Protein AF-A0A3P6AVU7-F1 (afdb_monomer)

Radius of gyration: 10.45 Å; Cα contacts (8 Å, |Δi|>4): 69; chains: 1; bounding box: 25×13×26 Å

Mean predicted aligned error: 5.02 Å

Organism: Brassica oleracea (NCBI:txid3712)

Structure (mmCIF, N/CA/C/O backbone):
data_AF-A0A3P6AVU7-F1
#
_entry.id   AF-A0A3P6AVU7-F1
#
loop_
_atom_site.group_PDB
_atom_site.id
_atom_site.type_symbol
_atom_site.label_atom_id
_atom_site.label_alt_id
_atom_site.label_comp_id
_atom_site.label_asym_id
_atom_site.label_entity_id
_atom_site.label_seq_id
_atom_site.pdbx_PDB_ins_code
_atom_site.Cartn_x
_atom_site.Cartn_y
_atom_site.Cartn_z
_atom_site.occupancy
_atom_s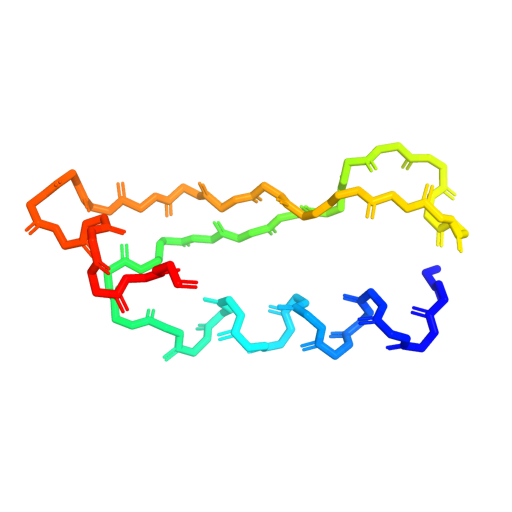ite.B_iso_or_equiv
_atom_site.auth_seq_id
_atom_site.auth_comp_id
_atom_site.auth_asym_id
_atom_site.auth_atom_id
_atom_site.pdbx_PDB_model_num
ATOM 1 N N . GLY A 1 1 ? 10.175 -1.133 -11.536 1.00 63.78 1 GLY A N 1
ATOM 2 C CA . GLY A 1 1 ? 10.101 -0.407 -10.260 1.00 63.78 1 GLY A CA 1
ATOM 3 C C . GLY A 1 1 ? 11.512 -0.191 -9.776 1.00 63.78 1 GLY A C 1
ATOM 4 O O . GLY A 1 1 ? 12.234 -1.174 -9.726 1.00 63.78 1 GLY A O 1
ATOM 5 N N . ALA A 1 2 ? 11.927 1.038 -9.475 1.00 80.44 2 ALA A N 1
ATOM 6 C CA . ALA A 1 2 ? 13.160 1.259 -8.717 1.00 80.44 2 ALA A CA 1
ATOM 7 C C . ALA A 1 2 ? 13.074 0.529 -7.360 1.00 80.44 2 ALA A C 1
ATOM 9 O O . ALA A 1 2 ? 11.973 0.386 -6.826 1.00 80.44 2 ALA A O 1
ATOM 10 N N . GLU A 1 3 ? 14.205 0.081 -6.806 1.00 85.06 3 GLU A N 1
ATOM 11 C CA . GLU A 1 3 ? 14.256 -0.684 -5.542 1.00 85.06 3 GLU A CA 1
ATOM 12 C C . GLU A 1 3 ? 13.476 0.011 -4.414 1.00 85.06 3 GLU A C 1
ATOM 14 O O . GLU A 1 3 ? 12.674 -0.610 -3.721 1.00 85.06 3 GLU A O 1
ATOM 19 N N . SER A 1 4 ? 13.611 1.335 -4.311 1.00 82.44 4 SER A N 1
ATOM 20 C CA . SER A 1 4 ? 12.887 2.160 -3.339 1.00 82.44 4 SER A CA 1
ATOM 21 C C . SER A 1 4 ? 11.362 2.077 -3.468 1.00 82.44 4 SER A C 1
ATOM 23 O O . SER A 1 4 ? 10.658 2.099 -2.464 1.00 82.44 4 SER A O 1
ATOM 25 N N . LEU A 1 5 ? 10.828 1.936 -4.683 1.00 81.75 5 LEU A N 1
ATOM 26 C CA . LEU A 1 5 ? 9.385 1.810 -4.902 1.00 81.75 5 LEU A CA 1
ATOM 27 C C . LEU A 1 5 ? 8.888 0.418 -4.524 1.00 81.75 5 LEU A C 1
ATOM 29 O O . LEU A 1 5 ? 7.818 0.293 -3.939 1.00 81.75 5 LEU A O 1
ATOM 33 N N . ILE A 1 6 ? 9.672 -0.623 -4.810 1.00 86.81 6 ILE A N 1
ATOM 34 C CA . ILE A 1 6 ? 9.340 -1.996 -4.411 1.00 86.81 6 ILE A CA 1
ATOM 35 C C . ILE A 1 6 ? 9.301 -2.105 -2.883 1.00 86.81 6 ILE A C 1
ATOM 37 O O . ILE A 1 6 ? 8.382 -2.716 -2.339 1.00 86.81 6 ILE A O 1
ATOM 41 N N . GLN A 1 7 ? 10.261 -1.481 -2.198 1.00 88.50 7 GLN A N 1
ATOM 42 C CA . GLN A 1 7 ? 10.279 -1.367 -0.738 1.00 88.50 7 GLN A CA 1
ATOM 43 C C . GLN A 1 7 ? 9.018 -0.658 -0.223 1.00 88.50 7 GLN A C 1
ATOM 45 O O . GLN A 1 7 ? 8.319 -1.207 0.626 1.00 88.50 7 GLN A O 1
ATOM 50 N N . LEU A 1 8 ? 8.666 0.501 -0.796 1.00 87.62 8 LEU A N 1
ATOM 51 C CA . LEU A 1 8 ? 7.473 1.260 -0.402 1.00 87.62 8 LEU A CA 1
ATOM 52 C C . LEU A 1 8 ? 6.179 0.448 -0.581 1.00 87.62 8 LEU A C 1
ATOM 54 O O . LEU A 1 8 ? 5.318 0.438 0.291 1.00 87.62 8 LEU A O 1
ATOM 58 N N . TYR A 1 9 ? 6.059 -0.294 -1.683 1.00 88.69 9 TYR A N 1
ATOM 59 C CA . TYR A 1 9 ? 4.920 -1.180 -1.922 1.00 88.69 9 TYR A CA 1
ATOM 60 C C . TYR A 1 9 ? 4.824 -2.316 -0.899 1.00 88.69 9 TYR A C 1
ATOM 62 O O . TYR A 1 9 ? 3.731 -2.611 -0.420 1.00 88.69 9 TYR A O 1
ATOM 70 N N . LYS A 1 10 ? 5.953 -2.929 -0.524 1.00 90.44 10 LYS A N 1
ATOM 71 C CA . LYS A 1 10 ? 5.977 -3.959 0.525 1.00 90.44 10 LYS A CA 1
ATOM 72 C C . LYS A 1 10 ? 5.573 -3.393 1.885 1.00 90.44 10 LYS A C 1
ATOM 74 O O . LYS A 1 10 ? 4.870 -4.078 2.618 1.00 90.44 10 LYS A O 1
ATOM 79 N N . ILE A 1 11 ? 5.989 -2.169 2.211 1.00 91.06 11 ILE A N 1
ATOM 80 C CA . ILE A 1 11 ? 5.581 -1.489 3.448 1.00 91.06 11 ILE A CA 1
ATOM 81 C C . ILE A 1 11 ? 4.066 -1.276 3.444 1.00 91.06 11 ILE A C 1
ATOM 83 O O . ILE A 1 11 ? 3.395 -1.716 4.371 1.00 91.06 11 ILE A O 1
ATOM 87 N N . LEU A 1 12 ? 3.520 -0.706 2.364 1.00 89.56 12 LEU A N 1
ATOM 88 C CA . LEU A 1 12 ? 2.081 -0.465 2.238 1.00 89.56 12 LEU A CA 1
ATOM 89 C C . LEU A 1 12 ? 1.265 -1.758 2.336 1.00 89.56 12 LEU A C 1
ATOM 91 O O . LEU A 1 12 ? 0.253 -1.776 3.018 1.00 89.56 12 LEU A O 1
ATOM 95 N N . LEU A 1 13 ? 1.708 -2.864 1.731 1.00 88.94 13 LEU A N 1
ATOM 96 C CA . LEU A 1 13 ? 1.004 -4.148 1.854 1.00 88.94 13 LEU A CA 1
ATOM 97 C C . LEU A 1 13 ? 0.930 -4.701 3.285 1.00 88.94 13 LEU A C 1
ATOM 99 O O . LEU A 1 13 ? 0.073 -5.537 3.552 1.00 88.94 13 LEU A O 1
ATOM 103 N N . ASN A 1 14 ? 1.831 -4.287 4.178 1.00 90.56 14 ASN A N 1
ATOM 104 C CA . ASN A 1 14 ? 1.841 -4.729 5.573 1.00 90.56 14 ASN A CA 1
ATOM 105 C C . ASN A 1 14 ? 1.256 -3.682 6.533 1.00 90.56 14 ASN A C 1
ATOM 107 O O . ASN A 1 14 ? 1.146 -3.959 7.727 1.00 90.56 14 ASN A O 1
ATOM 111 N N . ALA A 1 15 ? 0.897 -2.491 6.044 1.00 90.06 15 ALA A N 1
ATOM 112 C CA . ALA A 1 15 ? 0.341 -1.441 6.882 1.00 90.06 15 ALA A CA 1
ATOM 113 C C . ALA A 1 15 ? -1.117 -1.769 7.278 1.00 90.06 15 ALA A C 1
ATOM 115 O O . ALA A 1 15 ? -1.900 -2.236 6.441 1.00 90.06 15 ALA A O 1
ATOM 116 N N . PRO A 1 16 ? -1.510 -1.545 8.546 1.00 87.12 16 PRO A N 1
ATOM 117 C CA . PRO A 1 16 ? -2.864 -1.822 9.015 1.00 87.12 16 PRO A CA 1
ATOM 118 C C . PRO A 1 16 ? -3.917 -1.058 8.210 1.00 87.12 16 PRO A C 1
ATOM 120 O O . PRO A 1 16 ? -3.768 0.123 7.924 1.00 87.12 16 PRO A O 1
ATOM 123 N N . GLY A 1 17 ? -5.004 -1.737 7.845 1.00 88.81 17 GLY A N 1
ATOM 124 C CA . GLY A 1 17 ? -6.094 -1.111 7.094 1.00 88.81 17 GLY A CA 1
ATOM 125 C C . GLY A 1 17 ? -5.828 -0.937 5.596 1.00 88.81 17 GLY A C 1
ATOM 126 O O . GLY A 1 17 ? -6.734 -0.499 4.897 1.00 88.81 17 GLY A O 1
ATOM 127 N N . VAL A 1 18 ? -4.658 -1.319 5.065 1.00 92.19 18 VAL A N 1
ATOM 128 C CA . VAL A 1 18 ? -4.426 -1.355 3.611 1.00 92.19 18 VAL A CA 1
ATOM 129 C C . VAL A 1 18 ? -5.079 -2.594 2.996 1.00 92.19 18 VAL A C 1
ATOM 131 O O . VAL A 1 18 ? -4.722 -3.728 3.306 1.00 92.19 18 VAL A O 1
ATOM 134 N N . TYR A 1 19 ? -6.005 -2.383 2.061 1.00 90.31 19 TYR A N 1
ATOM 135 C CA . TYR A 1 19 ? -6.620 -3.451 1.264 1.00 90.31 19 TYR A CA 1
ATOM 136 C C . TYR A 1 19 ? -5.768 -3.851 0.056 1.00 90.31 19 TYR A C 1
ATOM 138 O O . TYR A 1 19 ? -5.853 -4.973 -0.440 1.00 90.31 19 TYR A O 1
ATOM 146 N N . GLY A 1 20 ? -4.947 -2.928 -0.439 1.00 89.94 20 GLY A N 1
ATOM 147 C CA . GLY A 1 20 ? -4.025 -3.175 -1.537 1.00 89.94 20 GLY A CA 1
ATOM 148 C C . GLY A 1 20 ? -3.331 -1.901 -1.990 1.00 89.94 20 GLY A C 1
ATOM 149 O O . GLY A 1 20 ? -3.824 -0.797 -1.770 1.00 89.94 20 GLY A O 1
ATOM 150 N N . ALA A 1 21 ? -2.185 -2.051 -2.648 1.00 90.88 21 ALA A N 1
ATOM 151 C CA . ALA A 1 21 ? -1.408 -0.935 -3.170 1.00 90.88 21 ALA A CA 1
ATOM 152 C C . ALA A 1 21 ? -0.969 -1.183 -4.615 1.00 90.88 21 ALA A C 1
ATOM 154 O O . ALA A 1 21 ? -0.957 -2.312 -5.101 1.00 90.88 21 ALA A O 1
ATOM 155 N N . ARG A 1 22 ? -0.602 -0.118 -5.326 1.00 88.31 22 ARG A N 1
ATOM 156 C CA . ARG A 1 22 ? 0.022 -0.207 -6.650 1.00 88.31 22 ARG A CA 1
ATOM 157 C C . ARG A 1 22 ? 0.964 0.958 -6.908 1.00 88.31 22 ARG A C 1
ATOM 159 O O . ARG A 1 22 ? 0.838 2.029 -6.316 1.00 88.31 22 ARG A O 1
ATOM 166 N N . PHE A 1 23 ? 1.871 0.766 -7.859 1.00 85.62 23 PHE A N 1
ATOM 167 C CA . PHE A 1 23 ? 2.700 1.851 -8.374 1.00 85.62 23 PHE A CA 1
ATOM 168 C C . PHE A 1 23 ? 1.865 2.830 -9.201 1.00 85.62 23 PHE A C 1
ATOM 170 O O . PHE A 1 23 ? 1.034 2.428 -10.020 1.00 85.62 23 PHE A O 1
ATOM 177 N N . SER A 1 24 ? 2.125 4.119 -9.016 1.00 78.12 24 SER A N 1
ATOM 178 C CA . SER A 1 24 ? 1.607 5.199 -9.846 1.00 78.12 24 SER A CA 1
ATOM 179 C C . SER A 1 24 ? 2.732 5.761 -10.721 1.00 78.12 24 SER A C 1
ATOM 181 O O . SER A 1 24 ? 3.773 6.191 -10.219 1.00 78.12 24 SER A O 1
ATOM 183 N N . GLY A 1 25 ? 2.532 5.731 -12.043 1.00 74.81 25 GLY A N 1
ATOM 184 C CA . GLY A 1 25 ? 3.493 6.197 -13.051 1.00 74.81 25 GLY A CA 1
ATOM 185 C C . GLY A 1 25 ? 4.399 5.103 -13.636 1.00 74.81 25 GLY A C 1
ATOM 186 O O . GLY A 1 25 ? 4.191 3.912 -13.419 1.00 74.81 25 GLY A O 1
ATOM 187 N N . ALA A 1 26 ? 5.427 5.515 -14.388 1.00 74.38 26 ALA A N 1
ATOM 188 C CA . ALA A 1 26 ? 6.315 4.623 -15.153 1.00 74.38 26 ALA A CA 1
ATOM 189 C C . ALA A 1 26 ? 7.296 3.784 -14.297 1.00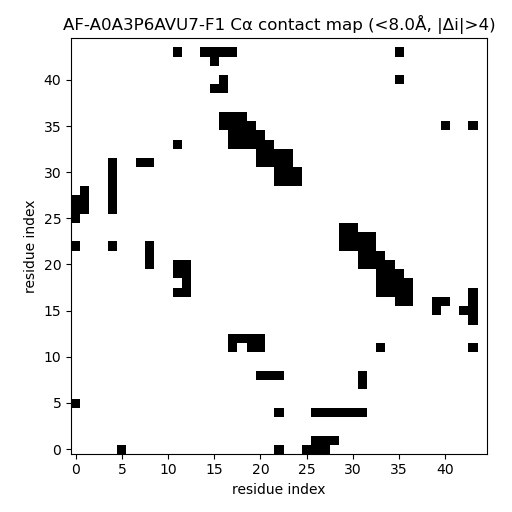 74.38 26 ALA A C 1
ATOM 191 O O . ALA A 1 26 ? 8.050 2.971 -14.825 1.00 74.38 26 ALA A O 1
ATOM 192 N N . GLY A 1 27 ? 7.302 3.962 -12.969 1.00 62.78 27 GLY A N 1
ATOM 193 C CA . GLY A 1 27 ? 7.985 3.058 -12.038 1.00 62.78 27 GLY A CA 1
ATOM 194 C C . GLY A 1 27 ? 9.480 3.301 -11.792 1.00 62.78 27 GLY A C 1
ATOM 195 O O . GLY A 1 27 ? 10.114 2.427 -11.207 1.00 62.78 27 GLY A O 1
ATOM 196 N N . PHE A 1 28 ? 10.060 4.439 -12.193 1.00 57.22 28 PHE A N 1
ATOM 197 C CA . PHE A 1 28 ? 11.479 4.764 -11.924 1.00 57.22 28 PHE A CA 1
ATOM 198 C C .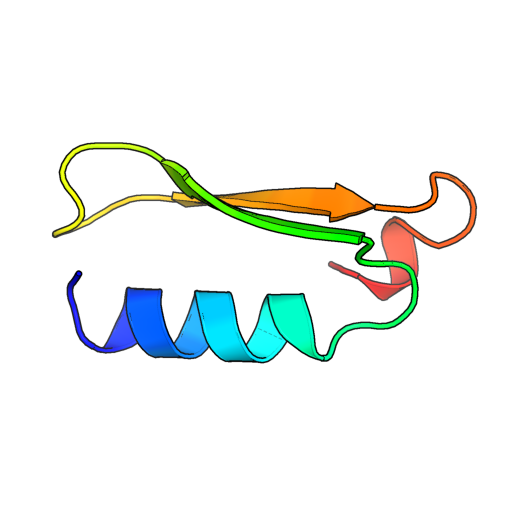 PHE A 1 28 ? 11.669 5.875 -10.869 1.00 57.22 28 PHE A C 1
ATOM 200 O O . PHE A 1 28 ? 12.587 5.811 -1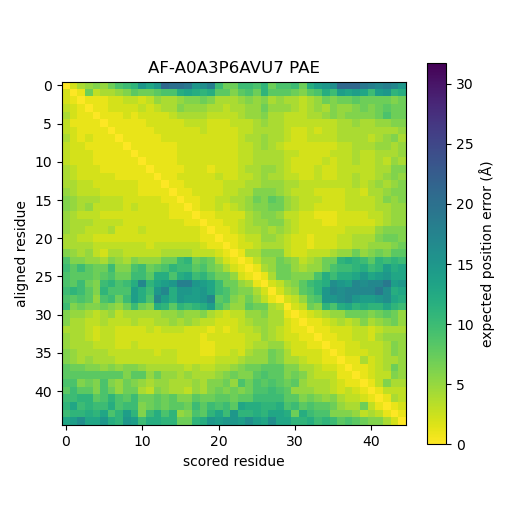0.058 1.00 57.22 28 PHE A O 1
ATOM 207 N N . ARG A 1 29 ? 10.757 6.856 -10.828 1.00 61.44 29 ARG A N 1
ATOM 208 C CA . ARG A 1 29 ? 10.583 7.879 -9.778 1.00 61.44 29 ARG A CA 1
ATOM 209 C C . ARG A 1 29 ? 9.094 8.211 -9.714 1.00 61.44 29 ARG A C 1
ATOM 211 O O . ARG A 1 29 ? 8.601 8.923 -10.582 1.00 61.44 29 ARG A O 1
ATOM 218 N N . GLY A 1 30 ? 8.365 7.615 -8.779 1.00 76.12 30 GLY A N 1
ATOM 219 C CA . GLY A 1 30 ? 6.904 7.688 -8.763 1.00 76.12 30 GLY A CA 1
ATOM 220 C C . GLY A 1 30 ? 6.329 7.583 -7.362 1.00 76.12 30 GLY A C 1
ATOM 221 O O . GLY A 1 30 ? 7.064 7.453 -6.388 1.00 76.12 30 GLY A O 1
ATOM 222 N N . CYS A 1 31 ? 5.007 7.628 -7.277 1.00 79.88 31 CYS A N 1
ATOM 223 C CA . CYS A 1 31 ? 4.280 7.456 -6.025 1.00 79.88 31 CYS A CA 1
ATOM 224 C C . CYS A 1 31 ? 3.736 6.024 -5.941 1.00 79.88 31 CYS A C 1
ATOM 226 O O . CYS A 1 31 ? 3.526 5.376 -6.969 1.00 79.88 31 CYS A O 1
ATOM 228 N N . CYS A 1 32 ? 3.464 5.530 -4.736 1.00 85.19 32 CYS A N 1
ATOM 229 C CA . CYS A 1 32 ? 2.571 4.386 -4.553 1.00 85.19 32 CYS A CA 1
ATOM 230 C C . CYS A 1 32 ? 1.206 4.904 -4.109 1.00 85.19 32 CYS A C 1
ATOM 232 O O . CYS A 1 32 ? 1.126 5.893 -3.386 1.00 85.19 32 CYS A O 1
ATOM 234 N N . VAL A 1 33 ? 0.142 4.254 -4.568 1.00 88.00 33 VAL A N 1
ATOM 235 C CA . VAL A 1 33 ? -1.227 4.548 -4.138 1.00 88.00 33 VAL A CA 1
ATOM 236 C C . VAL A 1 33 ? -1.770 3.290 -3.486 1.00 88.00 33 VAL A C 1
ATOM 238 O O . VAL A 1 33 ? -1.692 2.215 -4.086 1.00 88.00 33 VAL A O 1
ATOM 241 N N . ALA A 1 34 ? -2.289 3.432 -2.271 1.00 91.00 34 ALA A N 1
ATOM 242 C CA . ALA A 1 34 ? -2.922 2.364 -1.516 1.00 91.00 34 ALA A CA 1
ATOM 243 C C . ALA A 1 34 ? -4.403 2.672 -1.311 1.00 91.00 34 ALA A C 1
ATOM 245 O O . ALA A 1 34 ? -4.787 3.827 -1.135 1.00 91.00 34 ALA A O 1
ATOM 246 N N . PHE A 1 35 ? -5.224 1.630 -1.356 1.00 89.94 35 PHE A N 1
ATOM 247 C CA . PHE A 1 35 ? -6.603 1.699 -0.912 1.00 89.94 35 PHE A CA 1
ATOM 248 C C . PHE A 1 35 ? -6.637 1.286 0.556 1.00 89.94 35 PHE A C 1
ATOM 250 O O . PHE A 1 35 ? -6.223 0.174 0.889 1.00 89.94 35 PHE A O 1
ATOM 257 N N . VAL A 1 36 ? -7.078 2.201 1.414 1.00 91.19 36 VAL A N 1
ATOM 258 C CA . VAL A 1 36 ? -7.065 2.057 2.871 1.00 91.19 36 VAL A CA 1
ATOM 259 C C . VAL A 1 36 ? -8.462 2.205 3.445 1.00 91.19 36 VAL A C 1
ATOM 261 O O . VAL A 1 36 ? -9.283 2.952 2.912 1.00 91.19 36 VAL A O 1
ATOM 264 N N . ASP A 1 37 ? -8.706 1.503 4.544 1.00 90.94 37 ASP A N 1
ATOM 265 C CA . ASP A 1 37 ? -9.808 1.786 5.452 1.00 90.94 37 AS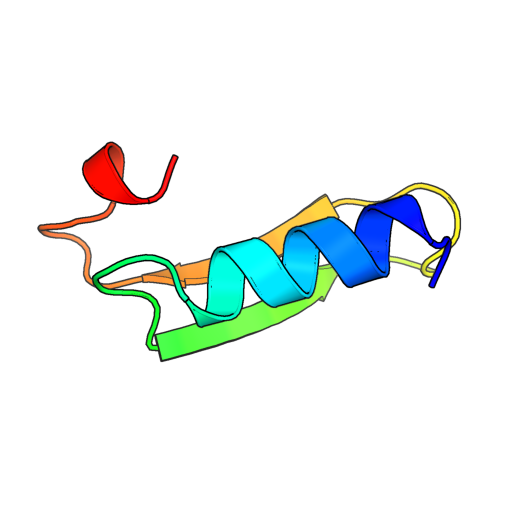P A CA 1
ATOM 266 C C . ASP A 1 37 ? -9.720 3.250 5.913 1.00 90.94 37 ASP A C 1
ATOM 268 O O . ASP A 1 37 ? -8.688 3.692 6.425 1.00 90.94 37 ASP A O 1
ATOM 272 N N . ALA A 1 38 ? -10.793 4.012 5.698 1.00 87.50 38 ALA A N 1
ATOM 273 C CA . ALA A 1 38 ? -10.818 5.446 5.963 1.00 87.50 38 ALA A CA 1
ATOM 274 C C . ALA A 1 38 ? -10.608 5.761 7.450 1.00 87.50 38 ALA A C 1
ATOM 276 O O . ALA A 1 38 ? -9.994 6.777 7.772 1.00 87.50 38 ALA A O 1
ATOM 277 N N . GLU A 1 39 ? -11.051 4.875 8.347 1.00 88.75 39 GLU A N 1
ATOM 278 C CA . GLU A 1 39 ? -10.878 5.044 9.795 1.00 88.75 39 GLU A CA 1
ATOM 279 C C . GLU A 1 39 ? -9.428 4.808 10.251 1.00 88.75 39 GLU A C 1
ATOM 281 O O . GLU A 1 39 ? -9.064 5.194 11.357 1.00 88.75 39 GLU A O 1
ATOM 286 N N . LYS A 1 40 ? -8.588 4.207 9.397 1.00 83.88 40 LYS A N 1
ATOM 287 C CA . LYS A 1 40 ? -7.183 3.863 9.689 1.00 83.88 40 LYS A CA 1
ATOM 288 C C . LYS A 1 40 ? -6.186 4.597 8.795 1.00 83.88 40 LYS A C 1
ATOM 290 O O . LYS A 1 40 ? -5.000 4.282 8.798 1.00 83.88 40 LYS A O 1
ATOM 295 N N . ALA A 1 41 ? -6.651 5.576 8.019 1.00 80.69 41 ALA A N 1
ATOM 296 C CA . ALA A 1 41 ? -5.823 6.270 7.038 1.00 80.69 41 ALA A CA 1
ATOM 297 C C . ALA A 1 41 ? -4.64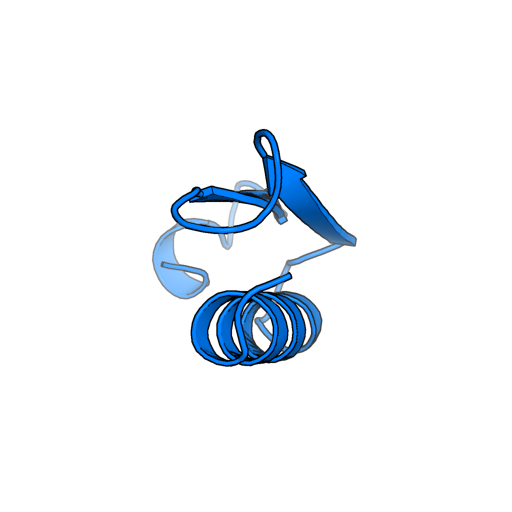2 7.035 7.675 1.00 80.69 41 ALA A C 1
ATOM 299 O O . ALA A 1 41 ? -3.555 7.052 7.099 1.00 80.69 41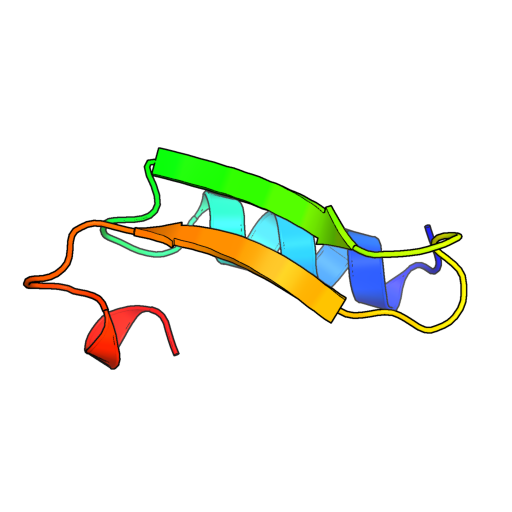 ALA A O 1
ATOM 300 N N . GLU A 1 42 ? -4.819 7.617 8.868 1.00 78.38 42 GLU A N 1
ATOM 301 C CA . GLU A 1 42 ? -3.730 8.301 9.590 1.00 78.38 42 GLU A CA 1
ATOM 302 C C . GLU A 1 42 ? -2.648 7.334 10.091 1.00 78.38 42 GLU A C 1
ATOM 304 O O . GLU A 1 42 ? -1.474 7.685 10.090 1.00 78.38 42 GLU A O 1
ATOM 309 N N . GLU A 1 43 ? -3.010 6.101 10.456 1.00 76.00 43 GLU A N 1
ATOM 310 C CA . GLU A 1 43 ? -2.054 5.070 10.894 1.00 76.00 43 GLU A CA 1
ATOM 311 C C . GLU A 1 43 ? -1.264 4.459 9.725 1.00 76.00 43 GLU A C 1
ATOM 313 O O . GLU A 1 43 ? -0.231 3.820 9.928 1.00 76.00 43 GLU A O 1
ATOM 318 N N . ALA A 1 44 ? -1.759 4.643 8.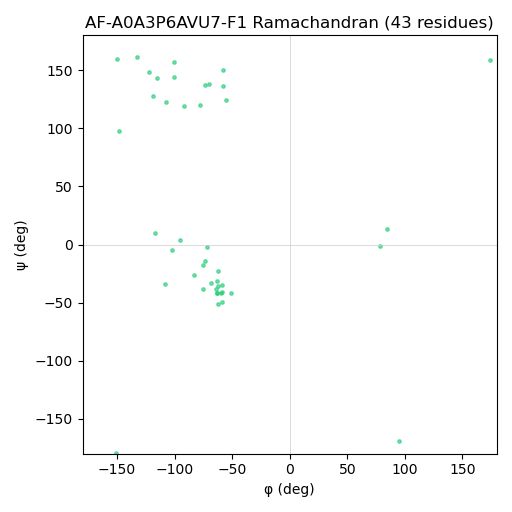498 1.00 62.06 44 ALA A N 1
ATOM 319 C CA . ALA A 1 44 ? -1.162 4.135 7.268 1.00 62.06 44 ALA A CA 1
ATOM 320 C C . ALA A 1 44 ? -0.251 5.155 6.548 1.00 62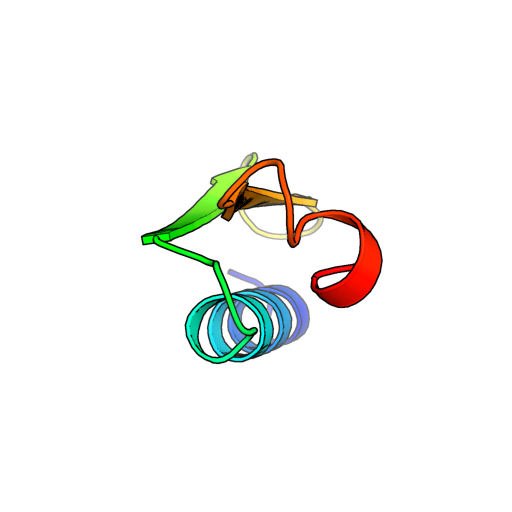.06 44 ALA A C 1
ATOM 322 O O . ALA A 1 44 ? 0.225 4.852 5.448 1.00 62.06 44 ALA A O 1
ATOM 323 N N . THR A 1 45 ? -0.036 6.345 7.128 1.00 58.97 45 THR A N 1
ATOM 324 C CA . THR A 1 45 ? 0.812 7.424 6.578 1.00 58.97 45 THR A CA 1
ATOM 325 C C . THR A 1 45 ? 2.234 7.360 7.127 1.00 58.97 45 THR A C 1
ATOM 327 O O . THR A 1 45 ? 3.177 7.479 6.310 1.00 58.97 45 THR A O 1
#

Nearest PDB structures (foldseek):
  6htq-assembly1_h  TM=5.387E-01  e=1.543E+00  Bacillus subtilis subsp. subtilis str. 168
  7eg7-assembly1_T  TM=3.051E-01  e=2.512E+00  Homo sapiens
  5tcu-assembly1_SG  TM=3.425E-01  e=8.194E+00  Staphylococcus aureus subsp. aureus NCTC 8325

Solvent-accessible surface area (backbone atoms only — not comparable to full-atom values): 2754 Å² total; per-residue (Å²): 102,35,71,70,52,53,51,51,50,57,51,48,61,69,32,66,51,41,80,44,64,47,80,40,75,96,32,72,85,63,51,76,50,67,48,55,41,79,93,34,45,80,82,56,108

Secondary structure (DSSP, 8-state):
--HHHHHHHHHHHHSTTEEEEEEESSSSS-EEEEEE-GGGTTTT-

InterPro domains:
  IPR013750 GHMP kinase, C-terminal domain [PF08544] (5-44)
  IPR036554 GHMP kinase, C-terminal domain superfamily [G3DSA:3.30.70.890] (1-45)
  IPR036554 GHMP kinase, C-terminal domain superfamily [SSF55060] (4-43)

Sequence (45 aa):
GAESLIQLYKILLNAPGVYGARFSGAGFRGCCVAFVDAEKAEEAT

pLDDT: mean 82.58, std 9.76, range [57.22, 92.19]

Foldseek 3Di:
DPPVVVVVQVLLVPFPQFPHKDWDPPPPDGDIDTDGDPVCVVSSD